Protein AF-A0A1S2NZ36-F1 (afdb_monomer_lite)

Radius of gyration: 18.38 Å; chains: 1; bounding box: 41×48×40 Å

Sequence (100 aa):
MERIQATLDPFHGRFVIHGPPAEVVEGDWPGSVVLIEFPDLAETGAWYASPAYQDILRLRTDHIEGDVLLIEGVGPGYDPRERAAKLRAERERPGGDTGA

InterPro domains:
  IPR010753 Domain of unknown function DUF1330 [PF07045] (2-74)
  IPR011008 Dimeric alpha-beta barrel [SSF54909] (2-74)

pLDDT: mean 85.66, std 12.42, range [39.5, 97.31]

Structure (mmCIF, N/CA/C/O backbone):
data_AF-A0A1S2NZ36-F1
#
_entry.id   AF-A0A1S2NZ36-F1
#
loop_
_atom_site.group_PDB
_atom_site.id
_atom_site.type_symbol
_atom_site.label_atom_id
_atom_site.label_alt_id
_atom_site.label_comp_id
_atom_site.label_asym_id
_atom_site.label_entity_id
_atom_site.label_seq_id
_atom_site.pdbx_PDB_ins_code
_atom_site.Cartn_x
_atom_site.Cartn_y
_atom_site.Cartn_z
_atom_site.occupancy
_atom_site.B_iso_or_equiv
_atom_site.auth_seq_id
_atom_site.auth_comp_id
_atom_site.auth_asym_id
_atom_site.auth_atom_id
_atom_site.pdbx_PDB_model_num
ATOM 1 N N . MET A 1 1 ? -9.173 -8.487 12.558 1.00 58.81 1 MET A N 1
ATOM 2 C CA . MET A 1 1 ? -8.928 -8.907 11.163 1.00 58.81 1 MET A CA 1
ATOM 3 C C . MET A 1 1 ? -10.191 -8.865 10.313 1.00 58.81 1 MET A C 1
ATOM 5 O O . MET A 1 1 ? -10.147 -8.214 9.289 1.00 58.81 1 MET A O 1
ATOM 9 N N . GLU A 1 2 ? -11.333 -9.418 10.736 1.00 70.69 2 GLU A N 1
ATOM 10 C CA . GLU A 1 2 ? -12.581 -9.437 9.929 1.00 70.69 2 GLU A CA 1
ATOM 11 C C . GLU A 1 2 ? -13.082 -8.060 9.445 1.00 70.69 2 GLU A C 1
ATOM 13 O O . GLU A 1 2 ? -13.698 -7.957 8.391 1.00 70.69 2 GLU A O 1
ATOM 18 N N . ARG A 1 3 ? -12.782 -6.982 10.181 1.00 81.25 3 ARG A N 1
ATOM 19 C CA . ARG A 1 3 ? -13.228 -5.621 9.840 1.00 81.25 3 ARG A CA 1
ATOM 20 C C . ARG A 1 3 ? -12.455 -4.971 8.691 1.00 81.25 3 ARG A C 1
ATOM 22 O O . ARG A 1 3 ? -12.955 -4.009 8.126 1.00 81.25 3 ARG A O 1
ATOM 29 N N . ILE A 1 4 ? -11.261 -5.464 8.346 1.00 87.38 4 ILE A N 1
ATOM 30 C CA . ILE A 1 4 ? -10.395 -4.790 7.365 1.00 87.38 4 ILE A CA 1
ATOM 31 C C . ILE A 1 4 ? -10.993 -4.814 5.958 1.00 87.38 4 ILE A C 1
ATOM 33 O O . ILE A 1 4 ? -10.939 -3.798 5.275 1.00 87.38 4 ILE A O 1
ATOM 37 N N . GLN A 1 5 ? -11.634 -5.918 5.556 1.00 89.00 5 GLN A N 1
ATOM 38 C CA . GLN A 1 5 ? -12.243 -6.029 4.230 1.00 89.00 5 GLN A CA 1
ATOM 39 C C . GLN A 1 5 ? -13.333 -4.971 4.031 1.00 89.00 5 GLN A C 1
ATOM 41 O O . GLN A 1 5 ? -13.322 -4.261 3.035 1.00 89.00 5 GLN A O 1
ATOM 46 N N . ALA A 1 6 ? -14.177 -4.756 5.042 1.00 92.38 6 ALA A N 1
ATOM 47 C CA . ALA A 1 6 ? -15.210 -3.725 4.989 1.00 92.38 6 ALA A CA 1
ATOM 48 C C . ALA A 1 6 ? -14.638 -2.299 4.848 1.00 92.38 6 ALA A C 1
ATOM 50 O O . ALA A 1 6 ? -15.312 -1.421 4.319 1.00 92.38 6 ALA A O 1
ATOM 51 N N . THR A 1 7 ? -13.402 -2.054 5.307 1.00 94.50 7 THR A N 1
ATOM 52 C CA . THR A 1 7 ? -12.726 -0.764 5.072 1.00 94.50 7 THR A CA 1
ATOM 53 C C . THR A 1 7 ? -12.188 -0.629 3.653 1.00 94.50 7 THR A C 1
ATOM 55 O O . THR A 1 7 ? -12.053 0.491 3.183 1.00 94.50 7 THR A O 1
ATOM 58 N N . LEU A 1 8 ? -11.882 -1.743 2.984 1.00 95.56 8 LEU A N 1
ATOM 59 C CA . LEU A 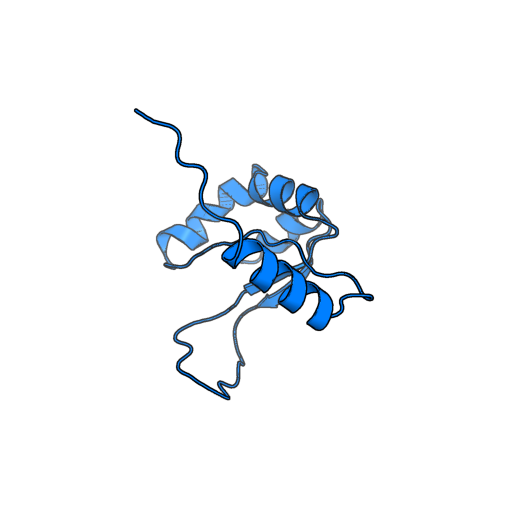1 8 ? -11.275 -1.782 1.653 1.00 95.56 8 LEU A CA 1
ATOM 60 C C . LEU A 1 8 ? -12.313 -1.673 0.536 1.00 95.56 8 LEU A C 1
ATOM 62 O O . LEU A 1 8 ? -12.049 -1.019 -0.471 1.00 95.56 8 LEU A O 1
ATOM 66 N N . ASP A 1 9 ? -13.482 -2.292 0.722 1.00 95.00 9 ASP A N 1
ATOM 67 C CA . ASP A 1 9 ? -14.533 -2.388 -0.298 1.00 95.00 9 ASP A CA 1
ATOM 68 C C . ASP A 1 9 ? -14.923 -1.031 -0.926 1.00 95.00 9 ASP A C 1
ATOM 70 O O . ASP A 1 9 ? -15.043 -0.978 -2.153 1.00 95.00 9 ASP A O 1
ATOM 74 N N . PRO A 1 10 ? -15.062 0.083 -0.168 1.00 96.88 10 PRO A N 1
ATOM 75 C CA . PRO A 1 10 ? -15.401 1.388 -0.744 1.00 96.88 10 PRO A CA 1
ATOM 76 C C . PRO A 1 10 ? -14.328 1.980 -1.666 1.00 96.88 10 PRO A C 1
ATOM 78 O O . PRO A 1 10 ? -14.651 2.842 -2.473 1.00 96.88 10 PRO A O 1
ATOM 81 N N . PHE A 1 11 ? -13.080 1.527 -1.535 1.00 97.31 11 PHE A N 1
ATOM 82 C CA . PHE A 1 11 ? -11.911 2.008 -2.284 1.00 97.31 11 PHE A CA 1
ATOM 83 C C . PHE A 1 11 ? -11.409 0.959 -3.283 1.00 97.31 11 PHE A C 1
ATOM 85 O O . PHE A 1 11 ? -10.307 1.061 -3.816 1.00 97.31 11 PHE A O 1
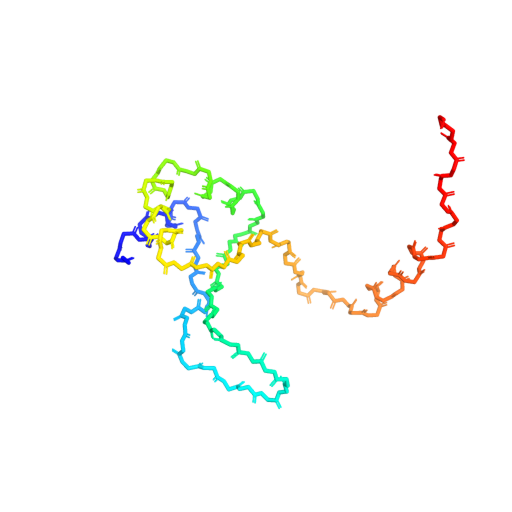ATOM 92 N N . HIS A 1 12 ? -12.199 -0.097 -3.511 1.00 96.69 12 HIS A N 1
ATOM 93 C CA . HIS A 1 12 ? -11.871 -1.196 -4.421 1.00 96.69 12 HIS A CA 1
ATOM 94 C C . HIS A 1 12 ? -10.579 -1.951 -4.061 1.00 96.69 12 HIS A C 1
ATOM 96 O O . HIS A 1 12 ? -9.973 -2.595 -4.920 1.00 96.69 12 HIS A O 1
ATOM 102 N N . GLY A 1 13 ? -10.167 -1.894 -2.791 1.00 96.44 13 GLY A N 1
ATOM 103 C CA . GLY A 1 13 ? -8.963 -2.553 -2.305 1.00 96.44 13 GLY A CA 1
ATOM 104 C C . GLY A 1 13 ? -9.115 -4.075 -2.265 1.00 96.44 13 GLY A C 1
ATOM 105 O O . GLY A 1 13 ? -10.107 -4.606 -1.759 1.00 96.44 13 GLY A O 1
ATOM 106 N N . ARG A 1 14 ? -8.111 -4.800 -2.763 1.00 95.12 14 ARG A N 1
ATOM 107 C CA . ARG A 1 14 ? -8.106 -6.268 -2.800 1.00 95.12 14 ARG A CA 1
ATOM 108 C C . ARG A 1 14 ? -6.811 -6.835 -2.240 1.00 95.12 14 ARG A C 1
ATOM 110 O O . ARG A 1 14 ? -5.729 -6.459 -2.676 1.00 95.12 14 ARG A O 1
ATOM 117 N N . PHE A 1 15 ? -6.916 -7.811 -1.341 1.00 93.44 15 PHE A N 1
ATOM 118 C CA . PHE A 1 15 ? -5.756 -8.596 -0.923 1.00 93.44 15 PHE A CA 1
ATOM 119 C C . PHE A 1 15 ? -5.197 -9.409 -2.095 1.00 93.44 15 PHE A C 1
ATOM 121 O O . PHE A 1 15 ? -5.897 -10.228 -2.687 1.00 93.44 15 PHE A O 1
ATOM 128 N N . VAL A 1 16 ? -3.918 -9.196 -2.389 1.00 93.81 16 VAL A N 1
ATOM 129 C CA . VAL A 1 16 ? -3.117 -10.007 -3.316 1.00 93.81 16 VAL A CA 1
ATOM 130 C C . VAL A 1 16 ? -2.268 -11.004 -2.533 1.00 93.81 16 VAL A C 1
ATOM 132 O O . VAL A 1 16 ? -2.157 -12.162 -2.922 1.00 93.81 16 VAL A O 1
ATOM 135 N N . ILE A 1 17 ? -1.705 -10.570 -1.400 1.00 91.38 17 ILE A N 1
ATOM 136 C CA . ILE A 1 17 ? -0.957 -11.420 -0.467 1.00 91.38 17 ILE A CA 1
ATOM 137 C C . ILE A 1 17 ? -1.412 -11.090 0.954 1.00 91.38 17 ILE A C 1
ATOM 139 O O . ILE A 1 17 ? -1.587 -9.918 1.289 1.00 91.38 17 ILE A O 1
ATOM 143 N N . HIS A 1 18 ? -1.592 -12.103 1.801 1.00 87.56 18 HIS A N 1
ATOM 144 C CA . HIS A 1 18 ? -1.944 -11.912 3.206 1.00 87.56 18 HIS A CA 1
ATOM 145 C C . HIS A 1 18 ? -1.282 -12.986 4.075 1.00 87.56 18 HIS A C 1
ATOM 147 O O . HIS A 1 18 ? -1.917 -13.947 4.503 1.00 87.56 18 HIS A O 1
ATOM 153 N N . GLY A 1 19 ? 0.010 -12.799 4.347 1.00 78.50 19 GLY A N 1
ATOM 154 C CA . GLY A 1 19 ? 0.771 -13.700 5.206 1.00 78.50 19 GLY A CA 1
ATOM 155 C C . GLY A 1 19 ? 1.147 -15.037 4.549 1.00 78.50 19 GLY A C 1
ATOM 156 O O . GLY A 1 19 ? 1.060 -15.172 3.329 1.00 78.50 19 GLY A O 1
ATOM 157 N N . PRO A 1 20 ? 1.658 -15.996 5.343 1.00 75.88 20 PRO A N 1
ATOM 158 C CA . PRO A 1 20 ? 2.250 -17.234 4.837 1.00 75.88 20 PRO A CA 1
ATOM 159 C C . PRO A 1 20 ? 1.254 -18.134 4.079 1.00 75.88 20 PRO A C 1
ATOM 161 O O . PRO A 1 20 ? 0.048 -18.056 4.328 1.00 75.88 20 PRO A O 1
ATOM 164 N N . PRO A 1 21 ? 1.756 -19.053 3.224 1.00 73.56 21 PRO A N 1
ATOM 165 C CA . PRO A 1 21 ? 3.168 -19.440 3.075 1.00 73.56 21 PRO A CA 1
ATOM 166 C C . PRO A 1 21 ? 3.962 -18.580 2.076 1.00 73.56 21 PRO A C 1
ATOM 168 O O . PRO A 1 21 ? 3.454 -18.200 1.027 1.00 73.56 21 PRO A O 1
ATOM 171 N N . ALA A 1 22 ? 5.236 -18.331 2.394 1.00 83.38 22 ALA A N 1
ATOM 172 C CA . ALA A 1 22 ? 6.228 -17.760 1.484 1.00 83.38 22 ALA A CA 1
ATOM 173 C C . ALA A 1 22 ? 7.456 -18.681 1.443 1.00 83.38 22 ALA A C 1
ATOM 175 O O . ALA A 1 22 ? 7.899 -19.164 2.486 1.00 83.38 22 ALA A O 1
ATOM 176 N N . GLU A 1 23 ? 7.991 -18.927 0.251 1.00 89.06 23 GLU A N 1
ATOM 177 C CA . GLU A 1 23 ? 9.256 -19.635 0.055 1.00 89.06 23 GLU A CA 1
ATOM 178 C C . GLU A 1 23 ? 10.369 -18.605 -0.149 1.00 89.06 23 GLU A C 1
ATOM 180 O O . GLU A 1 23 ? 10.298 -17.774 -1.056 1.00 89.06 23 GLU A O 1
ATOM 185 N N . VAL A 1 24 ? 11.390 -18.643 0.709 1.00 89.56 24 VAL A N 1
ATOM 186 C CA . VAL A 1 24 ? 12.550 -17.755 0.595 1.00 89.56 24 VAL A CA 1
ATOM 187 C C . VAL A 1 24 ? 13.572 -18.419 -0.319 1.00 89.56 24 VAL A C 1
ATOM 189 O O . VAL A 1 24 ? 14.255 -19.357 0.084 1.00 89.56 24 VAL A O 1
ATOM 192 N N . VAL A 1 25 ? 13.642 -17.949 -1.564 1.00 93.25 25 VAL A N 1
ATOM 193 C CA . VAL A 1 25 ? 14.551 -18.490 -2.590 1.00 93.25 25 VAL A CA 1
ATOM 194 C C . VAL A 1 25 ? 15.961 -17.895 -2.465 1.00 93.25 25 VAL A C 1
ATOM 196 O O . VAL A 1 25 ? 16.946 -18.602 -2.662 1.00 93.25 25 VAL A O 1
ATOM 199 N N . GLU A 1 26 ? 16.071 -16.614 -2.098 1.00 92.81 26 GLU A N 1
ATOM 200 C CA . GLU A 1 26 ? 17.335 -15.902 -1.874 1.00 92.81 26 GLU A CA 1
ATOM 201 C C . GLU A 1 26 ? 17.208 -14.917 -0.697 1.00 92.81 26 GLU A C 1
ATOM 203 O O . GLU A 1 26 ? 16.178 -14.257 -0.544 1.00 92.81 26 GLU A O 1
ATOM 208 N N . GLY A 1 27 ? 18.276 -14.777 0.099 1.00 91.12 27 GLY A N 1
ATOM 209 C CA . GLY A 1 27 ? 18.340 -13.864 1.247 1.00 91.12 27 GLY A CA 1
ATOM 210 C C . GLY A 1 27 ? 17.643 -14.386 2.506 1.00 91.12 27 GLY A C 1
ATOM 211 O O . GLY A 1 27 ? 17.320 -15.565 2.607 1.00 91.12 27 GLY A O 1
ATOM 212 N N . ASP A 1 28 ? 17.414 -13.481 3.459 1.00 87.12 28 ASP A N 1
ATOM 213 C CA . ASP A 1 28 ? 16.718 -13.763 4.716 1.00 87.12 28 ASP A CA 1
ATOM 214 C C . ASP A 1 28 ? 15.463 -12.883 4.806 1.00 87.12 28 ASP A C 1
ATOM 216 O O . ASP A 1 28 ? 15.555 -11.653 4.835 1.00 87.12 28 ASP A O 1
ATOM 220 N N . TRP A 1 29 ? 14.279 -13.504 4.843 1.00 85.50 29 TRP A N 1
ATOM 221 C CA . TRP A 1 29 ? 12.999 -12.806 5.003 1.00 85.50 29 TRP A CA 1
ATOM 222 C C . TRP A 1 29 ? 12.410 -13.089 6.395 1.00 85.50 29 TRP A C 1
ATOM 224 O O . TRP A 1 29 ? 11.928 -14.197 6.639 1.00 85.50 29 TRP A O 1
ATOM 234 N N . PRO A 1 30 ? 12.432 -12.120 7.330 1.00 75.88 30 PRO A N 1
ATOM 235 C CA . PRO A 1 30 ? 12.147 -12.384 8.741 1.00 75.88 30 PRO A CA 1
ATOM 236 C C . PRO A 1 30 ? 10.653 -12.388 9.101 1.00 75.88 30 PRO A C 1
ATOM 238 O O . PRO A 1 30 ? 10.315 -12.615 10.262 1.00 75.88 30 PRO A O 1
ATOM 241 N N . GLY A 1 31 ? 9.749 -12.090 8.161 1.00 78.75 31 GLY A N 1
ATOM 242 C CA . GLY A 1 31 ? 8.379 -11.708 8.506 1.00 78.75 31 GLY A CA 1
ATOM 243 C C . GLY A 1 31 ? 7.288 -12.177 7.551 1.00 78.75 31 GLY A C 1
ATOM 244 O O . GLY A 1 31 ? 7.437 -13.114 6.772 1.00 78.75 31 GLY A O 1
ATOM 245 N N . SER A 1 32 ? 6.150 -11.494 7.625 1.00 84.88 32 SER A N 1
ATOM 246 C CA . SER A 1 32 ? 5.009 -11.694 6.731 1.00 84.88 32 SER A CA 1
ATOM 247 C C . SER A 1 32 ? 4.840 -10.477 5.829 1.00 84.88 32 SER A C 1
ATOM 249 O O . SER A 1 32 ? 5.190 -9.365 6.218 1.00 84.88 32 SER A O 1
ATOM 251 N N . VAL A 1 33 ? 4.312 -10.684 4.625 1.00 87.75 33 VAL A N 1
ATOM 252 C CA . VAL A 1 33 ? 3.956 -9.594 3.715 1.00 87.75 33 VAL A CA 1
ATOM 253 C C . VAL A 1 33 ? 2.446 -9.556 3.537 1.00 87.75 33 VAL A C 1
ATOM 255 O O . VAL A 1 33 ? 1.784 -10.591 3.424 1.00 87.75 33 VAL A O 1
ATOM 258 N N . VAL A 1 34 ? 1.905 -8.343 3.521 1.00 90.38 34 VAL A N 1
ATOM 259 C CA . VAL A 1 34 ? 0.534 -8.070 3.104 1.00 90.38 34 VAL A CA 1
ATOM 260 C C . VAL A 1 34 ? 0.623 -7.145 1.906 1.00 90.38 34 VAL A C 1
ATOM 262 O O . VAL A 1 34 ? 1.203 -6.067 2.001 1.00 90.38 34 VAL A O 1
ATOM 265 N N . LEU A 1 35 ? 0.069 -7.582 0.781 1.00 92.94 35 LEU A N 1
ATOM 266 C CA . LEU A 1 35 ? -0.022 -6.783 -0.431 1.00 92.94 35 LEU A CA 1
ATOM 267 C C . LEU A 1 35 ? -1.493 -6.572 -0.748 1.00 92.94 35 LEU A C 1
ATOM 269 O O . LEU A 1 35 ? -2.246 -7.539 -0.879 1.00 92.94 35 LEU A O 1
ATOM 273 N N . ILE A 1 36 ? -1.879 -5.307 -0.868 1.00 95.31 36 ILE A N 1
ATOM 274 C CA . ILE A 1 36 ? -3.229 -4.892 -1.225 1.00 95.31 36 ILE A CA 1
ATOM 275 C C . ILE A 1 36 ? -3.117 -4.059 -2.494 1.00 95.31 36 ILE A C 1
ATOM 277 O O . ILE A 1 36 ? -2.328 -3.120 -2.557 1.00 95.31 36 ILE A O 1
ATOM 281 N N . GLU A 1 37 ? -3.888 -4.436 -3.499 1.00 95.88 37 GLU A N 1
ATOM 282 C CA . GLU A 1 37 ? -3.975 -3.727 -4.765 1.00 95.88 37 GLU A CA 1
ATOM 283 C C . GLU A 1 37 ? -5.188 -2.803 -4.759 1.00 95.88 37 GLU A C 1
ATOM 285 O O . GLU A 1 37 ? -6.271 -3.187 -4.308 1.00 95.88 37 GLU A O 1
ATOM 290 N N . PHE A 1 38 ? -4.986 -1.605 -5.295 1.00 96.75 38 PHE A N 1
ATOM 291 C CA . PHE A 1 38 ? -6.003 -0.589 -5.533 1.00 96.75 38 PHE A CA 1
ATOM 292 C C . PHE A 1 38 ? -5.944 -0.162 -7.005 1.00 96.75 38 PHE A C 1
ATOM 294 O O . PHE A 1 38 ? -4.922 -0.393 -7.657 1.00 96.75 38 PHE A O 1
ATOM 301 N N . PRO A 1 39 ? -6.999 0.482 -7.533 1.00 94.75 39 PRO A N 1
ATOM 302 C CA . PRO A 1 39 ? -6.986 1.014 -8.895 1.00 94.75 39 PRO A CA 1
ATOM 303 C C . PRO A 1 39 ? -5.865 2.033 -9.141 1.00 94.75 39 PRO A C 1
ATOM 305 O O . PRO A 1 39 ? -5.293 2.047 -10.229 1.00 94.75 39 PRO A O 1
ATOM 308 N N . ASP A 1 40 ? -5.554 2.862 -8.137 1.00 94.25 40 ASP A N 1
ATOM 309 C CA . ASP A 1 40 ? -4.496 3.870 -8.187 1.00 94.25 40 ASP A CA 1
ATOM 310 C C . ASP A 1 40 ? -4.019 4.309 -6.782 1.00 94.25 40 ASP A C 1
ATOM 312 O O . ASP A 1 40 ? -4.542 3.898 -5.733 1.00 94.25 40 ASP A O 1
ATOM 316 N N . LEU A 1 41 ? -2.989 5.164 -6.755 1.00 94.31 41 LEU A N 1
ATOM 317 C CA . LEU A 1 41 ? -2.443 5.743 -5.526 1.00 94.31 41 LEU A CA 1
ATOM 318 C C . LEU A 1 41 ? -3.431 6.651 -4.776 1.00 94.31 41 LEU A C 1
ATOM 320 O O . LEU A 1 41 ? -3.315 6.776 -3.554 1.00 94.31 41 LEU A O 1
ATOM 324 N N . ALA A 1 42 ? -4.372 7.298 -5.468 1.00 95.38 42 ALA A N 1
ATOM 325 C CA . ALA A 1 42 ? -5.328 8.200 -4.835 1.00 95.38 42 ALA A CA 1
ATOM 326 C C . ALA A 1 42 ? -6.329 7.410 -3.981 1.00 95.38 42 ALA A C 1
ATOM 328 O O . ALA A 1 42 ? -6.523 7.755 -2.815 1.00 95.38 42 ALA A O 1
ATOM 329 N N . GLU A 1 43 ? -6.871 6.311 -4.508 1.00 96.81 43 GLU A N 1
ATOM 330 C CA . GLU A 1 43 ? -7.737 5.387 -3.763 1.00 96.81 43 GLU A CA 1
ATOM 331 C C . GLU A 1 43 ? -6.996 4.746 -2.584 1.00 96.81 43 GLU A C 1
ATOM 333 O O . GLU A 1 43 ? -7.516 4.687 -1.469 1.00 96.81 43 GLU A O 1
ATOM 338 N N . THR A 1 44 ? -5.732 4.356 -2.787 1.00 95.94 44 THR A N 1
ATOM 339 C CA . THR A 1 44 ? -4.881 3.824 -1.707 1.00 95.94 44 THR A CA 1
ATOM 340 C C . THR A 1 44 ? -4.716 4.844 -0.574 1.00 95.94 44 THR A C 1
ATOM 342 O O . THR A 1 44 ? -4.852 4.515 0.607 1.00 95.94 44 THR A O 1
ATOM 345 N N . GLY A 1 45 ? -4.430 6.102 -0.926 1.00 95.81 45 GLY A N 1
ATOM 346 C CA . GLY A 1 45 ? -4.277 7.193 0.034 1.00 95.81 45 GLY A CA 1
ATOM 347 C C . GLY A 1 45 ? -5.580 7.518 0.762 1.00 95.81 45 GLY A C 1
ATOM 348 O O . GLY A 1 45 ? -5.574 7.702 1.980 1.00 95.81 45 GLY A O 1
ATOM 349 N N . ALA A 1 46 ? -6.700 7.538 0.037 1.00 97.25 46 ALA A N 1
ATOM 350 C CA . ALA A 1 46 ? -8.022 7.790 0.595 1.00 97.25 46 ALA A CA 1
ATOM 351 C C . ALA A 1 46 ? -8.456 6.678 1.561 1.00 97.25 46 ALA A C 1
ATOM 353 O O . ALA A 1 46 ? -8.935 6.976 2.657 1.00 97.25 46 ALA A O 1
ATOM 354 N N . TRP A 1 47 ? -8.208 5.412 1.212 1.00 96.75 47 TRP A N 1
ATOM 355 C CA . TRP A 1 47 ? -8.425 4.278 2.106 1.00 96.75 47 TRP A CA 1
ATOM 356 C C . TRP A 1 47 ? -7.596 4.405 3.382 1.00 96.75 47 TRP A C 1
ATOM 358 O O . TRP A 1 47 ? -8.146 4.328 4.485 1.00 96.75 47 TRP A O 1
ATOM 368 N N . TYR A 1 48 ? -6.288 4.647 3.246 1.00 95.00 48 TYR A N 1
ATOM 369 C CA . TYR A 1 48 ? -5.394 4.742 4.396 1.00 95.00 48 TYR A CA 1
ATOM 370 C C . TYR A 1 48 ? -5.801 5.892 5.324 1.00 95.00 48 TYR A C 1
ATOM 372 O O . TYR A 1 48 ? -5.772 5.736 6.540 1.00 95.00 48 TYR A O 1
ATOM 380 N N . ALA A 1 49 ? -6.232 7.029 4.774 1.00 95.75 49 ALA A N 1
ATOM 381 C CA . ALA A 1 49 ? -6.713 8.176 5.541 1.00 95.75 49 ALA A CA 1
ATOM 382 C C . ALA A 1 49 ? -8.156 8.025 6.065 1.00 95.75 49 ALA A C 1
ATOM 384 O O . ALA A 1 49 ? -8.619 8.876 6.828 1.00 95.75 49 ALA A O 1
ATOM 385 N N . SER A 1 50 ? -8.886 6.978 5.665 1.00 96.44 50 SER A N 1
ATOM 386 C CA . SER A 1 50 ? -10.300 6.831 6.005 1.00 96.44 50 SER A CA 1
ATO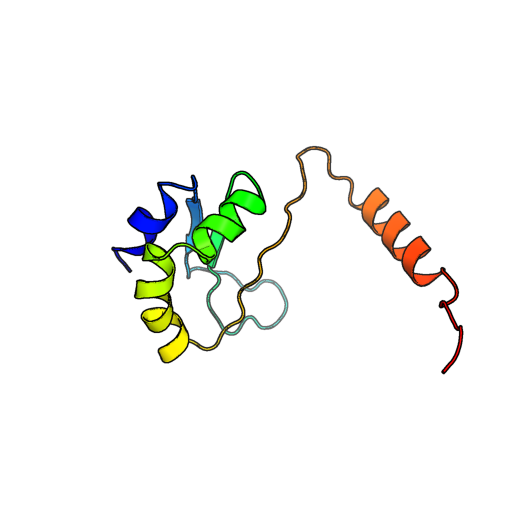M 387 C C . SER A 1 50 ? -10.507 6.654 7.516 1.00 96.44 50 SER A C 1
ATOM 389 O O . SER A 1 50 ? -9.755 5.910 8.156 1.00 96.44 50 SER A O 1
ATOM 391 N N . PRO A 1 51 ? -11.554 7.264 8.109 1.00 94.81 51 PRO A N 1
ATOM 392 C CA . PRO A 1 51 ? -11.845 7.092 9.533 1.00 94.81 51 PRO A CA 1
ATOM 393 C C . PRO A 1 51 ? -12.001 5.618 9.925 1.00 94.81 51 PRO A C 1
ATOM 395 O O . PRO A 1 51 ? -11.427 5.173 10.912 1.00 94.81 51 PRO A O 1
ATOM 398 N N . ALA A 1 52 ? -12.693 4.837 9.090 1.00 93.19 52 ALA A N 1
ATOM 399 C CA . ALA A 1 52 ? -12.935 3.420 9.341 1.00 93.19 52 ALA A CA 1
ATOM 400 C C . ALA A 1 52 ? -11.638 2.597 9.420 1.00 93.19 52 ALA A C 1
ATOM 402 O O . ALA A 1 52 ? -11.538 1.694 10.252 1.00 93.19 52 ALA A O 1
ATOM 403 N N . TYR A 1 53 ? -10.643 2.896 8.575 1.00 93.12 53 TYR A N 1
ATOM 404 C CA . TYR A 1 53 ? -9.346 2.228 8.641 1.00 93.12 53 TYR A CA 1
ATOM 405 C C . TYR A 1 53 ? -8.486 2.753 9.798 1.00 93.12 53 TYR A C 1
ATOM 407 O O . TYR A 1 53 ? -7.883 1.962 10.523 1.00 93.12 53 TYR A O 1
ATOM 415 N N . GLN A 1 54 ? -8.474 4.068 10.032 1.00 93.56 54 GLN A N 1
ATOM 416 C CA . GLN A 1 54 ? -7.738 4.680 11.143 1.00 93.56 54 GLN A CA 1
ATOM 417 C C . GLN A 1 54 ? -8.200 4.158 12.514 1.00 93.56 54 GLN A C 1
ATOM 419 O O . GLN A 1 54 ? -7.364 3.908 13.384 1.00 93.56 54 GLN A O 1
ATOM 424 N N . ASP A 1 55 ? -9.497 3.889 12.683 1.00 91.25 55 ASP A N 1
ATOM 425 C CA . ASP A 1 55 ? -10.063 3.311 13.910 1.00 91.25 55 ASP A CA 1
ATOM 426 C C . ASP A 1 55 ? -9.506 1.917 14.229 1.00 91.25 55 ASP A C 1
ATOM 428 O O . ASP A 1 55 ? -9.387 1.534 15.396 1.00 91.25 55 ASP A O 1
ATOM 432 N N . ILE A 1 56 ? -9.149 1.143 13.200 1.00 87.62 56 ILE A N 1
ATOM 433 C CA . ILE A 1 56 ? -8.589 -0.204 13.358 1.00 87.62 56 ILE A CA 1
ATOM 434 C C . ILE A 1 56 ? -7.065 -0.241 13.203 1.00 87.62 56 ILE A C 1
ATOM 436 O O . ILE A 1 56 ? -6.461 -1.271 13.504 1.00 87.62 56 ILE A O 1
ATOM 440 N N . LEU A 1 57 ? -6.427 0.861 12.790 1.00 85.81 57 LEU A N 1
ATOM 441 C CA . LEU A 1 57 ? -4.986 0.935 12.532 1.00 85.81 57 LEU A CA 1
ATOM 442 C C . LEU A 1 57 ? -4.158 0.579 13.771 1.00 85.81 57 LEU A C 1
ATOM 444 O O . LEU A 1 57 ? -3.172 -0.154 13.660 1.00 85.81 57 LEU A O 1
ATOM 448 N N . ARG A 1 58 ? -4.597 1.036 14.953 1.00 80.56 58 ARG A N 1
ATOM 449 C CA . ARG A 1 58 ? -3.922 0.765 16.234 1.00 80.56 58 ARG A CA 1
ATOM 450 C C . ARG A 1 58 ? -3.793 -0.722 16.538 1.00 80.56 58 ARG A C 1
ATOM 452 O O . ARG A 1 58 ? -2.778 -1.162 17.063 1.00 80.56 58 ARG A O 1
ATOM 459 N N . LEU A 1 59 ? -4.768 -1.526 16.106 1.00 76.38 59 LEU A N 1
ATOM 460 C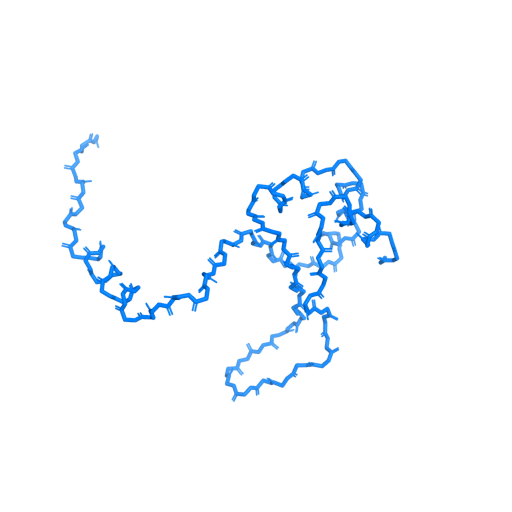 CA . LEU A 1 59 ? -4.717 -2.979 16.284 1.00 76.38 59 LEU A CA 1
ATOM 461 C C . LEU A 1 59 ? -3.463 -3.588 15.640 1.00 76.38 59 LEU A C 1
ATOM 463 O O . LEU A 1 59 ? -2.945 -4.576 16.155 1.00 76.38 59 LEU A O 1
ATOM 467 N N . ARG A 1 60 ? -2.968 -2.988 14.548 1.00 74.62 60 ARG A N 1
ATOM 468 C CA . ARG A 1 60 ? -1.724 -3.384 13.883 1.00 74.62 60 ARG A CA 1
ATOM 469 C C . ARG A 1 60 ? -0.503 -2.731 14.529 1.00 74.62 60 ARG A C 1
ATOM 471 O O . ARG A 1 60 ? 0.424 -3.445 14.889 1.00 74.62 60 ARG A O 1
ATOM 478 N N . THR A 1 61 ? -0.493 -1.404 14.672 1.00 75.88 61 THR A N 1
ATOM 479 C CA . THR A 1 61 ? 0.705 -0.662 15.115 1.00 75.88 61 THR A CA 1
ATOM 480 C C . THR A 1 61 ? 1.118 -0.969 16.549 1.00 75.88 61 THR A C 1
ATOM 482 O O . THR A 1 61 ? 2.293 -0.854 16.870 1.00 75.88 61 THR A O 1
ATOM 485 N N . ASP A 1 62 ? 0.176 -1.382 17.398 1.00 74.88 62 ASP A N 1
ATOM 486 C CA . ASP A 1 62 ? 0.452 -1.650 18.812 1.00 74.88 62 ASP A CA 1
ATOM 487 C C . ASP A 1 62 ? 1.074 -3.044 19.037 1.00 74.88 62 ASP A C 1
ATOM 489 O O . ASP A 1 62 ? 1.591 -3.318 20.117 1.00 74.88 62 ASP A O 1
ATOM 493 N N . HIS A 1 63 ? 1.026 -3.932 18.034 1.00 68.06 63 HIS A N 1
ATOM 494 C CA . HIS A 1 63 ? 1.425 -5.341 18.178 1.00 68.06 63 HIS A CA 1
ATOM 495 C C . HIS A 1 63 ? 2.414 -5.830 17.116 1.00 68.06 63 HIS A C 1
ATOM 497 O O . HIS A 1 63 ? 3.000 -6.898 17.284 1.00 68.06 63 HIS A O 1
ATOM 503 N N . ILE A 1 64 ? 2.573 -5.100 16.009 1.00 70.31 64 ILE A N 1
ATOM 504 C CA . ILE A 1 64 ? 3.413 -5.497 14.880 1.00 70.31 64 ILE A CA 1
ATOM 505 C C . ILE A 1 64 ? 4.250 -4.292 14.457 1.00 70.31 64 ILE A C 1
ATOM 507 O O . ILE A 1 64 ? 3.728 -3.325 13.898 1.00 70.31 64 ILE A O 1
ATOM 511 N N . GLU A 1 65 ? 5.558 -4.378 14.691 1.00 74.00 65 GLU A N 1
ATOM 512 C CA . GLU A 1 65 ? 6.524 -3.487 14.054 1.00 74.00 65 GLU A CA 1
ATOM 513 C C . GLU A 1 65 ? 6.601 -3.817 12.561 1.00 74.00 65 GLU A C 1
ATOM 515 O O . GLU A 1 65 ? 6.708 -4.980 12.165 1.00 74.00 65 GLU A O 1
ATOM 520 N N . GLY A 1 66 ? 6.514 -2.794 11.717 1.00 78.88 66 GLY A N 1
ATOM 521 C CA . GLY A 1 66 ? 6.627 -2.970 10.279 1.00 78.88 66 GLY A CA 1
ATOM 522 C C . GLY A 1 66 ? 6.317 -1.701 9.505 1.00 78.88 66 GLY A C 1
ATOM 523 O O . GLY A 1 66 ? 5.511 -0.865 9.924 1.00 78.88 66 GLY A O 1
ATOM 524 N N . ASP A 1 67 ? 6.936 -1.590 8.340 1.00 86.31 67 ASP A N 1
ATOM 525 C CA . ASP A 1 67 ? 6.740 -0.465 7.440 1.00 86.31 67 ASP A CA 1
ATOM 526 C C . ASP A 1 67 ? 5.430 -0.597 6.653 1.00 86.31 67 ASP A C 1
ATOM 528 O O . ASP A 1 67 ? 4.943 -1.694 6.366 1.00 86.31 67 ASP A O 1
ATOM 532 N N . VAL A 1 68 ? 4.848 0.546 6.288 1.00 89.25 68 VAL A N 1
ATOM 533 C CA . VAL A 1 68 ? 3.777 0.624 5.286 1.00 89.25 68 VAL A CA 1
ATOM 534 C C . VAL A 1 68 ? 4.246 1.539 4.186 1.00 89.25 68 VAL A C 1
ATOM 536 O O . VAL A 1 68 ? 4.660 2.668 4.440 1.00 89.25 68 VAL A O 1
ATOM 539 N N . LEU A 1 69 ? 4.139 1.051 2.960 1.00 92.19 69 LEU A N 1
ATOM 540 C CA . LEU A 1 69 ? 4.485 1.807 1.777 1.00 92.19 69 LEU A CA 1
ATOM 541 C C . LEU A 1 69 ? 3.252 1.911 0.885 1.00 92.19 69 LEU A C 1
ATOM 543 O O . LEU A 1 69 ? 2.576 0.916 0.634 1.00 92.19 69 LEU A O 1
ATOM 547 N N . LEU A 1 70 ? 2.987 3.120 0.397 1.00 94.06 70 LEU A N 1
ATOM 548 C CA . LEU A 1 70 ? 2.085 3.355 -0.723 1.00 94.06 70 LEU A CA 1
ATOM 549 C C . LEU A 1 70 ? 2.973 3.505 -1.954 1.00 94.06 70 LEU A C 1
ATOM 551 O O . LEU A 1 70 ? 3.806 4.410 -2.011 1.00 94.06 70 LEU A O 1
ATOM 555 N N . ILE A 1 71 ? 2.847 2.578 -2.897 1.00 93.94 71 ILE A N 1
ATOM 556 C CA . ILE A 1 71 ? 3.761 2.460 -4.033 1.00 93.94 71 ILE A CA 1
ATOM 557 C C . ILE A 1 71 ? 2.938 2.485 -5.314 1.00 93.94 71 ILE A C 1
ATOM 559 O O . ILE A 1 71 ? 1.994 1.713 -5.458 1.00 93.94 71 ILE A O 1
ATOM 563 N N . GLU A 1 72 ? 3.324 3.353 -6.249 1.00 91.62 72 GLU A N 1
ATOM 564 C CA . GLU A 1 72 ? 2.782 3.326 -7.608 1.00 91.62 72 GLU A CA 1
ATOM 565 C C . GLU A 1 72 ? 3.241 2.045 -8.312 1.00 91.62 72 GLU A C 1
ATOM 567 O O . GLU A 1 72 ? 4.442 1.751 -8.378 1.00 91.62 72 GLU A O 1
ATOM 572 N N . GLY A 1 73 ? 2.280 1.286 -8.833 1.00 87.44 73 GLY A N 1
ATOM 573 C CA . GLY A 1 73 ? 2.549 0.093 -9.622 1.00 87.44 73 GLY A CA 1
ATOM 574 C C . GLY A 1 73 ? 3.137 0.418 -10.995 1.00 87.44 73 GLY A C 1
ATOM 575 O O . GLY A 1 73 ? 3.336 1.569 -11.381 1.00 87.44 73 GLY A O 1
ATOM 576 N N . VAL A 1 74 ? 3.411 -0.624 -11.774 1.00 90.00 74 VAL A N 1
ATOM 577 C CA . VAL A 1 74 ? 3.797 -0.473 -13.179 1.00 90.00 74 VAL A CA 1
ATOM 578 C C . VAL A 1 74 ? 2.698 -1.030 -14.074 1.00 90.00 74 VAL A C 1
ATOM 580 O O . VAL A 1 74 ? 2.092 -2.052 -13.763 1.00 90.00 74 VAL A O 1
ATOM 583 N N . GLY A 1 75 ? 2.425 -0.348 -15.186 1.00 87.19 75 GLY A N 1
ATOM 584 C CA . GLY A 1 75 ? 1.410 -0.793 -16.139 1.00 87.19 75 GLY A CA 1
ATOM 585 C C . GLY A 1 75 ? 1.853 -2.006 -16.978 1.00 87.19 75 GLY A C 1
ATOM 586 O O . GLY A 1 75 ? 3.041 -2.333 -17.018 1.00 87.19 75 GLY A O 1
ATOM 587 N N . PRO A 1 76 ? 0.933 -2.629 -17.741 1.00 86.50 76 PRO A N 1
ATOM 588 C CA . PRO A 1 76 ? 1.214 -3.813 -18.568 1.00 86.50 76 PRO A CA 1
ATOM 589 C C . PRO A 1 76 ? 2.316 -3.632 -19.625 1.00 86.50 76 PRO A C 1
ATOM 591 O O . PRO A 1 76 ? 2.875 -4.611 -20.109 1.00 86.50 76 PRO A O 1
ATOM 594 N N . GLY A 1 77 ? 2.616 -2.386 -20.005 1.00 89.56 77 GLY A N 1
ATOM 595 C CA . GLY A 1 77 ? 3.659 -2.036 -20.974 1.00 89.56 77 GLY A CA 1
ATOM 596 C C . GLY A 1 77 ? 5.018 -1.709 -20.354 1.00 89.56 77 GLY A C 1
ATOM 597 O O . GLY A 1 77 ? 5.853 -1.119 -21.030 1.00 89.56 77 GLY A O 1
ATOM 598 N N . TYR A 1 78 ? 5.233 -2.013 -19.075 1.00 91.81 78 TYR A N 1
ATOM 599 C CA . TYR A 1 78 ? 6.478 -1.679 -18.395 1.00 91.81 78 TYR A CA 1
ATOM 600 C C . TYR A 1 78 ? 7.691 -2.389 -19.011 1.00 91.81 78 TYR A C 1
ATOM 602 O O . TYR A 1 78 ? 7.775 -3.618 -18.995 1.00 91.81 78 TYR A O 1
ATOM 610 N N . ASP A 1 79 ? 8.666 -1.610 -19.490 1.00 93.62 79 ASP A N 1
ATOM 611 C CA . ASP A 1 79 ? 9.969 -2.118 -19.918 1.00 93.62 79 ASP A CA 1
ATOM 612 C C . ASP A 1 79 ? 11.046 -1.805 -18.856 1.00 93.62 79 ASP A C 1
ATOM 614 O O . ASP A 1 79 ? 11.404 -0.637 -18.643 1.00 93.62 79 ASP A O 1
ATOM 618 N N . PRO A 1 80 ? 11.639 -2.822 -18.201 1.00 90.69 80 PRO A N 1
ATOM 619 C CA . PRO A 1 80 ? 12.695 -2.603 -17.213 1.00 90.69 80 PRO A CA 1
ATOM 620 C C . PRO A 1 80 ? 13.942 -1.917 -17.800 1.00 90.69 80 PRO A C 1
ATOM 622 O O . PRO A 1 80 ? 14.679 -1.250 -17.068 1.00 90.69 80 PRO A O 1
ATOM 625 N N . ARG A 1 81 ? 14.189 -2.020 -19.113 1.00 94.06 81 ARG A N 1
ATOM 626 C CA . ARG A 1 81 ? 15.313 -1.339 -19.777 1.00 94.06 81 ARG A CA 1
ATOM 627 C C . ARG A 1 81 ? 15.131 0.173 -19.784 1.00 94.06 81 ARG A C 1
ATOM 629 O O . ARG A 1 81 ? 16.105 0.897 -19.567 1.00 94.06 81 ARG A O 1
ATOM 636 N N . GLU A 1 82 ? 13.904 0.648 -19.982 1.00 91.50 82 GLU A N 1
ATOM 637 C CA . GLU A 1 82 ? 13.582 2.075 -19.926 1.00 91.50 82 GLU A CA 1
ATOM 638 C C . GLU 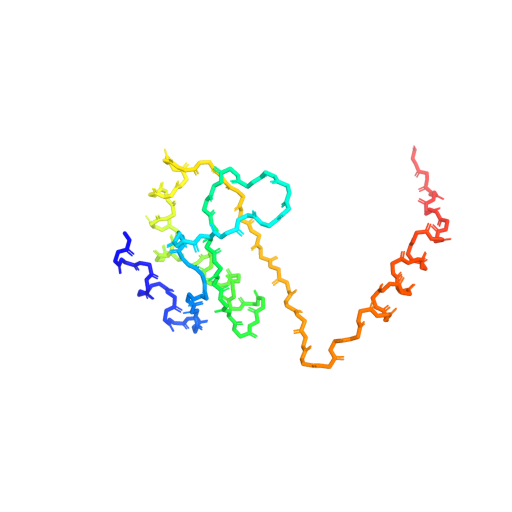A 1 82 ? 13.803 2.620 -18.513 1.00 91.50 82 GLU A C 1
ATOM 640 O O . GLU A 1 82 ? 14.440 3.663 -18.332 1.00 91.50 82 GLU A O 1
ATOM 645 N N . ARG A 1 83 ? 13.381 1.868 -17.484 1.00 88.94 83 ARG A N 1
ATOM 646 C CA . ARG A 1 83 ? 13.644 2.249 -16.091 1.00 88.94 83 ARG A CA 1
ATOM 647 C C . ARG A 1 83 ? 15.140 2.299 -15.786 1.00 88.94 83 ARG A C 1
ATOM 649 O O . ARG A 1 83 ? 15.591 3.264 -15.169 1.00 88.94 83 ARG A O 1
ATOM 656 N N . ALA A 1 84 ? 15.912 1.310 -16.236 1.00 90.62 84 ALA A N 1
ATOM 657 C CA . ALA A 1 84 ? 17.362 1.285 -16.052 1.00 90.62 84 ALA A CA 1
ATOM 658 C C . ALA A 1 84 ? 18.062 2.469 -16.746 1.00 90.62 84 ALA A C 1
ATOM 660 O O . ALA A 1 84 ? 18.984 3.062 -16.185 1.00 90.62 84 ALA A O 1
ATOM 661 N N . ALA A 1 85 ? 17.619 2.847 -17.950 1.00 91.06 85 ALA A N 1
ATOM 662 C CA . ALA A 1 85 ? 18.120 4.032 -18.644 1.00 91.06 85 ALA A CA 1
ATOM 663 C C . ALA A 1 85 ? 17.835 5.319 -17.852 1.00 91.06 85 ALA A C 1
ATOM 665 O O . ALA A 1 85 ? 18.756 6.103 -17.622 1.00 91.06 85 ALA A O 1
ATOM 666 N N . LYS A 1 86 ? 16.602 5.488 -17.352 1.00 87.62 86 LYS A N 1
ATOM 667 C CA . LYS A 1 86 ? 16.213 6.639 -16.523 1.00 87.62 86 LYS A CA 1
ATOM 668 C C . LYS A 1 86 ? 17.051 6.744 -15.244 1.00 87.62 86 LYS A C 1
ATOM 670 O O . LYS A 1 86 ? 17.559 7.818 -14.942 1.00 87.62 86 LYS A O 1
ATOM 675 N N . LEU A 1 87 ? 17.248 5.635 -14.527 1.00 89.44 87 LEU A N 1
ATOM 676 C CA . LEU A 1 87 ? 18.039 5.609 -13.289 1.00 89.44 87 LEU A CA 1
ATOM 677 C C . LEU A 1 87 ? 19.512 5.986 -13.511 1.00 89.44 87 LEU A C 1
ATOM 679 O O . LEU A 1 87 ? 20.100 6.676 -12.680 1.00 89.44 87 LEU A O 1
ATOM 683 N N . ARG A 1 88 ? 20.119 5.559 -14.627 1.00 91.69 88 ARG A N 1
ATOM 684 C CA . ARG A 1 88 ? 21.490 5.968 -14.984 1.00 91.69 88 ARG A CA 1
ATOM 685 C C . ARG A 1 88 ? 21.573 7.471 -15.244 1.00 91.69 88 ARG A C 1
ATOM 687 O O . ARG A 1 88 ? 22.387 8.139 -14.616 1.00 91.69 88 ARG A O 1
ATOM 694 N N . ALA A 1 89 ? 20.659 8.004 -16.055 1.00 87.56 89 ALA A N 1
ATOM 695 C CA . ALA A 1 89 ? 20.593 9.435 -16.344 1.00 87.56 89 ALA A CA 1
ATOM 696 C C . ALA A 1 89 ? 20.345 10.293 -15.083 1.00 87.56 89 ALA A C 1
ATOM 698 O O . ALA A 1 89 ? 20.885 11.388 -14.955 1.00 87.56 89 ALA A O 1
ATOM 699 N N . GLU A 1 90 ? 19.550 9.804 -14.124 1.00 88.38 90 GLU A N 1
ATOM 700 C CA . GLU A 1 90 ? 19.320 10.481 -12.840 1.00 88.38 90 GLU A CA 1
ATOM 701 C C . GLU A 1 90 ? 20.577 10.532 -11.962 1.00 88.38 90 GLU A C 1
ATOM 703 O O . GLU A 1 90 ? 20.813 11.555 -11.324 1.00 88.38 90 GLU A O 1
ATOM 708 N N . ARG A 1 91 ? 21.398 9.473 -11.957 1.00 82.81 91 ARG A N 1
ATOM 709 C CA . ARG A 1 91 ? 22.672 9.420 -11.211 1.00 82.81 91 ARG A CA 1
ATOM 710 C C . ARG A 1 91 ? 23.777 10.265 -11.845 1.00 82.81 91 ARG A C 1
ATOM 712 O O . ARG A 1 91 ? 24.704 10.661 -11.149 1.00 82.81 91 ARG A O 1
ATOM 719 N N . GLU A 1 92 ? 23.687 10.515 -13.146 1.00 78.88 92 GLU A N 1
ATOM 720 C CA . GLU A 1 92 ? 24.661 11.293 -13.920 1.00 78.88 92 GLU A CA 1
ATOM 721 C C . GLU A 1 92 ? 24.345 12.797 -13.952 1.00 78.88 92 GLU A C 1
ATOM 723 O O . GLU A 1 92 ? 25.166 13.580 -14.431 1.00 78.88 92 GLU A O 1
ATOM 728 N N . ARG A 1 93 ? 23.193 13.236 -13.416 1.00 70.38 93 ARG A N 1
ATOM 729 C CA . ARG A 1 93 ? 22.915 14.668 -13.238 1.00 70.38 93 ARG A CA 1
ATOM 730 C C . ARG A 1 93 ? 23.854 15.249 -12.170 1.00 70.38 93 ARG A C 1
ATOM 732 O O . ARG A 1 93 ? 23.750 14.843 -11.011 1.00 70.38 93 ARG A O 1
ATOM 739 N N . PRO A 1 94 ? 24.726 16.219 -12.508 1.00 57.94 94 PRO A N 1
ATOM 740 C CA . PRO A 1 94 ? 25.513 16.917 -11.502 1.00 57.94 94 PRO A CA 1
ATOM 741 C C . PRO A 1 94 ? 24.563 17.670 -10.564 1.00 57.94 94 PRO A C 1
ATOM 743 O O . PRO A 1 94 ? 23.616 18.320 -11.013 1.00 57.94 94 PRO A O 1
ATOM 746 N N . GLY A 1 95 ? 24.784 17.508 -9.258 1.00 59.44 95 GLY A N 1
ATOM 747 C CA . GLY A 1 95 ? 23.941 18.069 -8.210 1.00 59.44 95 GLY A CA 1
ATOM 748 C C . GLY A 1 95 ? 23.761 19.577 -8.355 1.00 59.44 95 GLY A C 1
ATOM 749 O O . GLY A 1 95 ? 24.705 20.303 -8.663 1.00 59.44 95 GLY A O 1
ATOM 750 N N . GLY A 1 96 ? 22.531 20.032 -8.112 1.00 54.91 96 GLY A N 1
ATOM 751 C CA . GLY A 1 96 ? 22.254 21.425 -7.807 1.00 54.91 96 GLY A CA 1
ATOM 752 C C . GLY A 1 96 ? 22.977 21.797 -6.519 1.00 54.91 96 GLY A C 1
ATOM 753 O O . GLY A 1 96 ? 22.478 21.531 -5.431 1.00 54.91 96 GLY A O 1
ATOM 754 N N . ASP A 1 97 ? 24.159 22.382 -6.667 1.00 51.06 97 ASP A N 1
ATOM 755 C CA . ASP A 1 97 ? 24.738 23.263 -5.671 1.00 51.06 97 ASP A CA 1
ATOM 756 C C . ASP A 1 97 ? 24.321 24.693 -6.023 1.00 51.06 97 ASP A C 1
ATOM 758 O O . ASP A 1 97 ? 24.735 25.264 -7.035 1.00 51.06 97 ASP A O 1
ATOM 762 N N . THR A 1 98 ? 23.445 25.267 -5.206 1.00 47.84 98 THR A N 1
ATOM 763 C CA . THR A 1 98 ? 23.442 26.710 -4.982 1.00 47.84 98 THR A CA 1
ATOM 764 C C . THR A 1 98 ? 23.027 26.960 -3.536 1.00 47.84 98 THR A C 1
ATOM 766 O O . THR A 1 98 ? 21.853 27.146 -3.239 1.00 47.84 98 THR A O 1
ATOM 769 N N . GLY A 1 99 ? 24.023 26.901 -2.651 1.00 45.66 99 GLY A N 1
ATOM 770 C CA . GLY A 1 99 ? 24.306 27.939 -1.656 1.00 45.66 99 GLY A CA 1
ATOM 771 C C . GLY A 1 99 ? 23.285 28.222 -0.549 1.00 45.66 99 GLY A C 1
ATOM 772 O O . GLY A 1 99 ? 22.269 28.878 -0.774 1.00 45.66 99 GLY A O 1
ATOM 773 N N . ALA A 1 100 ? 23.686 27.888 0.680 1.00 39.50 100 ALA A N 1
ATOM 774 C CA . ALA A 1 100 ? 23.540 28.740 1.863 1.00 39.50 100 ALA A CA 1
ATOM 775 C C . ALA A 1 100 ? 24.760 28.542 2.774 1.00 39.50 100 ALA A C 1
ATOM 777 O O . ALA A 1 100 ? 25.151 27.368 2.967 1.00 39.50 100 ALA A O 1
#

Foldseek 3Di:
DVQLVVLCVVQVKDWPADFDDDDCPDDDDPGTDTDIDGPFLVSVVCSCPDPSNVVCVCVDVVPDDDDDDRDGDDDPPDDVVVVVVVVVVVVPPDDDDDDD

Secondary structure (DSSP, 8-state):
-THHHHHHGGGT-EEEEES------SS---S--EEEE-SSHHHHHHHHH-HHHHHHHHHHHTT------------TT--HHHHHHHHHHHHHSPP-----

Organism: NCBI:txid1428652

=== Feature glossary ===
A reading guide for the features in this record.

Start from the sequence.

  · Sequence gives the chain of amino acids in standard one-letter code (A=alanine, C=cysteine, …, Y=tyrosine), read N→C. It is the only feature that is directly encoded by the gene; all structural features are derived from the folded form of this sequence.

Fold it, and you get atomic coordinates and the backbone conformation that goes with them.

  · The mmCIF table is the protein's shape written out atom by atom. For each backbone N, Cα, C, and carbonyl O, it records an (x, y, z) coordinate triple in Å plus the residue type, chain letter, and residue number.

  · Backbone dihedral angles. Every residue except chain termini has a φ (preceding-C → N → Cα → C) and a ψ (N → Cα → C → next-N). They are reported in degrees following the IUPAC sign convention. Secondary structure is essentially a statement about which (φ, ψ) basin each residue occupies.

  · DSSP 8-state secondary structure assigns each residue one of H (α-helix), G (3₁₀-helix), I (π-helix), E (extended β-strand), B (isolated β-bridge), T (hydrogen-bonded turn), S (bend), or '-' (coil). The assignment is computed from backbone hydrogen-bond geometry via the Kabsch–Sander algorithm.

  · P-SEA three-state annotation labels each residue as helix, strand, or coil based purely on the geometry of the Cα trace. It serves as a fallback when the full backbone (and thus DSSP) is unavailable.

Summarize the fold with a handful of shape descriptors and a per-residue structural alphabet.

  · Radius of gyration (Rg) is the root-mean-square distance of Cα atoms from their centroid — a single number for overall size and compactness. A globular domain of N residues has Rg ≈ 2.2·N^0.38 Å; an extended or disordered chain has a much larger Rg. The Cα contact count is the number of residue pairs whose Cα atoms are within 8 Å and are more than four positions apart in sequence — a standard proxy for tertiary packing density. The bounding box is the smallest axis-aligned box enclosing all Cα atoms.

  · Foldseek's 3Di representation compresses backbone geometry into a per-residue letter drawn from a learned twenty-state alphabet. It captures the tertiary interaction pattern around each residue — which residues are packed against it in space, regardless of where they are in sequence.

  · Accessible surface area quantifies burial. A residue with SASA near zero is packed into the hydrophobic core; one with SASA >100 Å² sits on the surface. Computed here via the Shrake–Rupley numerical algorithm with a 1.4 Å probe.

Ask how reliable the model is.

  · For AlphaFold models, the B-factor field carries pLDDT — the model's own estimate of local accuracy on a 0–100 scale. Regions with pLDDT<50 should be treated as essentially unmodeled; they often correspond to intrinsically disordered segments.

  · For experimental (PDB) structures, the B-factor (temperature factor) quantifies the positional spread of each atom in the crystal — a combination of thermal vibration and static disorder — in units of Å². High B-factors mark flexible loops or poorly resolved regions; low B-factors mark the rigid, well-ordered core.

  · PAE(i, j) answers: if I align the predicted and true structures on residue i, how far off (in Å) do I expect residue j to be? A block-diagonal PAE matrix with low values on the blocks and high values off-diagonal is the signature of a multi-domain protein with confidently predicted domains but uncertain inter-domain orientation.

Place it in context: what it resembles, what it is annotated as, and how it looks.

  · Structural nearest neighbors (via Foldseek easy-search vs the PDB). Reported per hit: target PDB id, E-value, and alignment TM-score. A TM-score above ~0.5 is the conventional threshold for 'same fold'.

  · Functional annotations link the protein to curated databases. InterPro entries identify conserved domains and families by matching the sequence against member-database signatures (Pfam, PROSITE, CDD, …). Gene Ontology (GO) terms describe molecular function, biological process, and cellular component in a controlled vocabulary. CATH places the structure in a hierarchical fold classification (Class/Architecture/Topology/Homologous-superfamily). The organism is the source species.

  · Plot images: a contact map (which residues are close in 3D, as an N×N binary image), a Ramachandran scatter (backbone torsion angles, revealing secondary-structure composition at a glance), and — for AlphaFold structures — a PAE heatmap (pairwise prediction confidence).

  · Structure images are PyMOL renders from six orthogonal camera directi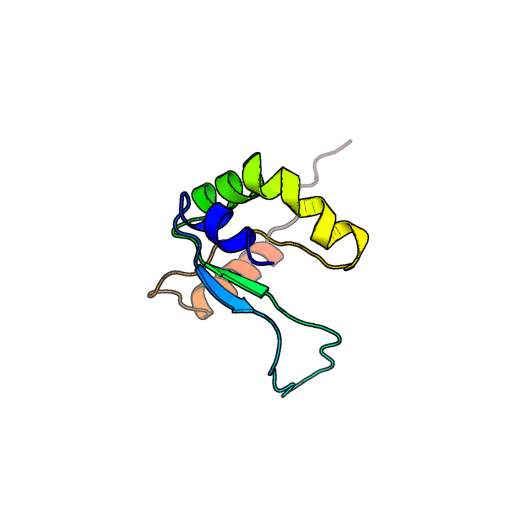ons. Cartoon representation draws helices as coils and strands as arrows; sticks shows the backbone as bonds; surface shows the solvent-excluded envelope. Rainbow coloring maps sequence position to hue (blue→red, N→C); chain coloring assigns a distinct color per polypeptide.